Protein AF-A0A953DLI4-F1 (afdb_monomer_lite)

Radius of gyration: 21.22 Å; chains: 1; bounding box: 47×61×44 Å

Sequence (117 aa):
MSSSQHPSPETPIDAEGATSGAVDLRDQLGQLLMAGFEGTEPSPAILDLIEHHQLGGVILFSRNIVSAEQVYHLTSTLQAKARAAGHRYPLLIAIDQENGMVQRLGEHVTLFPGNMA

Foldseek 3Di:
DDDDDDDDPPDDPDDDDDDDDDDPVQLVVLLVDEEEDAAQADDPVNLCSLQPRNHQAYEDALRNEDAPVSVVVRQVVSQVSNVVSVRPDGHHYHYQDQADPTHNHPPNDDGDHHPVD

Structure (mmCIF, N/CA/C/O backbone):
data_AF-A0A953DLI4-F1
#
_entry.id   AF-A0A953DLI4-F1
#
loop_
_atom_site.group_PDB
_atom_site.id
_atom_site.type_symbol
_atom_site.label_atom_id
_atom_site.label_alt_id
_atom_site.label_comp_id
_atom_site.label_asym_id
_atom_site.label_entity_id
_atom_site.label_seq_id
_atom_site.pdbx_PDB_ins_code
_atom_site.Cartn_x
_atom_site.Cartn_y
_atom_site.Cartn_z
_atom_site.occupancy
_atom_site.B_iso_or_equiv
_atom_site.auth_seq_id
_atom_site.auth_comp_id
_atom_site.auth_asym_id
_atom_site.auth_atom_id
_atom_site.pdbx_PDB_model_num
ATOM 1 N N . MET A 1 1 ? -9.166 -52.129 31.886 1.00 46.75 1 MET A N 1
ATOM 2 C CA . MET A 1 1 ? -9.202 -51.336 30.641 1.00 46.75 1 MET A CA 1
ATOM 3 C C . MET A 1 1 ? -10.023 -50.098 30.938 1.00 46.75 1 MET A C 1
ATOM 5 O O . MET A 1 1 ? -11.234 -50.201 31.045 1.00 46.75 1 MET A O 1
ATOM 9 N N . SER A 1 2 ? -9.347 -48.996 31.264 1.00 44.84 2 SER A N 1
ATOM 10 C CA . SER A 1 2 ? -9.993 -47.751 31.686 1.00 44.84 2 SER A CA 1
ATOM 11 C C . SER A 1 2 ? -10.264 -46.915 30.441 1.00 44.84 2 SER A C 1
ATOM 13 O O . SER A 1 2 ? -9.319 -46.473 29.792 1.00 44.84 2 SER A O 1
ATOM 15 N N . SER A 1 3 ? -11.534 -46.777 30.064 1.00 46.38 3 SER A N 1
ATOM 16 C CA . SER A 1 3 ? -11.954 -45.893 28.978 1.00 46.38 3 SER A CA 1
ATOM 17 C C . SER A 1 3 ? -11.761 -44.443 29.412 1.00 46.38 3 SER A C 1
ATOM 19 O O . SER A 1 3 ? -12.479 -43.949 30.277 1.00 46.38 3 SER A O 1
ATOM 21 N N . SER A 1 4 ? -10.791 -43.759 28.811 1.00 47.88 4 SER A N 1
ATOM 22 C CA . SER A 1 4 ? -10.639 -42.311 28.922 1.00 47.88 4 SER A CA 1
ATOM 23 C C . SER A 1 4 ? -11.801 -41.625 28.203 1.00 47.88 4 SER A C 1
ATOM 25 O O . SER A 1 4 ? -11.814 -41.540 26.978 1.00 47.88 4 SER A O 1
ATOM 27 N N . GLN A 1 5 ? -12.790 -41.145 28.956 1.00 47.16 5 GLN A N 1
ATOM 28 C CA . GLN A 1 5 ? -13.746 -40.167 28.442 1.00 47.16 5 GLN A CA 1
ATOM 29 C C . GLN A 1 5 ? -13.063 -38.803 28.386 1.00 47.16 5 GLN A C 1
ATOM 31 O O . GLN A 1 5 ? -12.653 -38.245 29.400 1.00 47.16 5 GLN A O 1
ATOM 36 N N . HIS A 1 6 ? -12.903 -38.318 27.161 1.00 41.62 6 HIS A N 1
ATOM 37 C CA . HIS A 1 6 ? -12.490 -36.965 26.830 1.00 41.62 6 HIS A CA 1
ATOM 38 C C . HIS A 1 6 ? -13.685 -36.028 27.071 1.00 41.62 6 HIS A C 1
ATOM 40 O O . HIS A 1 6 ? -14.717 -36.228 26.428 1.00 41.62 6 HIS A O 1
ATOM 46 N N . PRO A 1 7 ? -13.614 -35.045 27.982 1.00 42.34 7 PRO A N 1
ATOM 47 C CA . PRO A 1 7 ? -14.650 -34.029 28.063 1.00 42.34 7 PRO A CA 1
ATOM 48 C C . PRO A 1 7 ? -14.434 -33.014 26.933 1.00 42.34 7 PRO A C 1
ATOM 50 O O . PRO A 1 7 ? -13.424 -32.312 26.903 1.00 42.34 7 PRO A O 1
ATOM 53 N N . SER A 1 8 ? -15.378 -32.950 25.995 1.00 46.19 8 SER A N 1
ATOM 54 C CA . SER A 1 8 ? -15.491 -31.846 25.038 1.00 46.19 8 SER A CA 1
ATOM 55 C C . SER A 1 8 ? -15.774 -30.546 25.798 1.00 46.19 8 SER A C 1
ATOM 5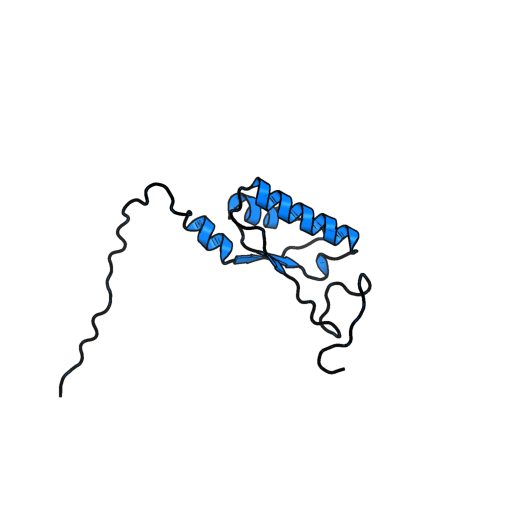7 O O . SER A 1 8 ? -16.634 -30.558 26.682 1.00 46.19 8 SER A O 1
ATOM 59 N N . PRO A 1 9 ? -15.130 -29.413 25.476 1.00 46.69 9 PRO A N 1
ATOM 60 C CA . PRO A 1 9 ? -15.576 -28.136 26.000 1.00 46.69 9 PRO A CA 1
ATOM 61 C C . PRO A 1 9 ? -16.791 -27.675 25.186 1.00 46.69 9 PRO A C 1
ATOM 63 O O . PRO A 1 9 ? -16.655 -27.053 24.136 1.00 46.69 9 PRO A O 1
ATOM 66 N N . GLU A 1 10 ? -17.991 -28.001 25.662 1.00 52.25 10 GLU A N 1
ATOM 67 C CA . GLU A 1 10 ? -19.182 -27.212 25.346 1.00 52.25 10 GLU A CA 1
ATOM 68 C C . GLU A 1 10 ? -19.169 -25.981 26.254 1.00 52.25 10 GLU A C 1
ATOM 70 O O . GLU A 1 10 ? -19.572 -26.047 27.415 1.00 52.25 10 GLU A O 1
ATOM 75 N N . THR A 1 11 ? -18.672 -24.858 25.740 1.00 45.78 11 THR A N 1
ATOM 76 C CA . THR A 1 11 ? -18.949 -23.558 26.357 1.00 45.78 11 THR A CA 1
ATOM 77 C C . THR A 1 11 ? -20.115 -22.917 25.600 1.00 45.78 11 THR A C 1
ATOM 79 O O . THR A 1 11 ? -20.035 -22.819 24.372 1.00 45.78 11 THR A O 1
ATOM 82 N N . PRO A 1 12 ? -21.189 -22.488 26.289 1.00 43.78 12 PRO A N 1
ATOM 83 C CA . PRO A 1 12 ? -22.328 -21.829 25.662 1.00 43.78 12 PRO A CA 1
ATOM 84 C C . PRO A 1 12 ? -21.918 -20.552 24.928 1.00 43.78 12 PRO A C 1
ATOM 86 O O . PRO A 1 12 ? -21.154 -19.733 25.439 1.00 43.78 12 PRO A O 1
ATOM 89 N N . ILE A 1 13 ? -22.478 -20.386 23.734 1.00 50.78 13 ILE A N 1
ATOM 90 C CA . ILE A 1 13 ? -22.461 -19.168 22.920 1.00 50.78 13 ILE A CA 1
ATOM 91 C C . ILE A 1 13 ? -23.452 -18.134 23.469 1.00 50.78 13 ILE A C 1
ATOM 93 O O . ILE A 1 13 ? -24.282 -17.628 22.722 1.00 50.78 13 ILE A O 1
ATOM 97 N N . ASP A 1 14 ? -23.403 -17.828 24.763 1.00 40.34 14 ASP A N 1
ATOM 98 C CA . ASP A 1 14 ? -24.297 -16.818 25.323 1.00 40.34 14 ASP A CA 1
ATOM 99 C C . ASP A 1 14 ? -23.568 -15.490 25.503 1.00 40.34 14 ASP A C 1
ATOM 101 O O . ASP A 1 14 ? -22.588 -15.343 26.233 1.00 40.34 14 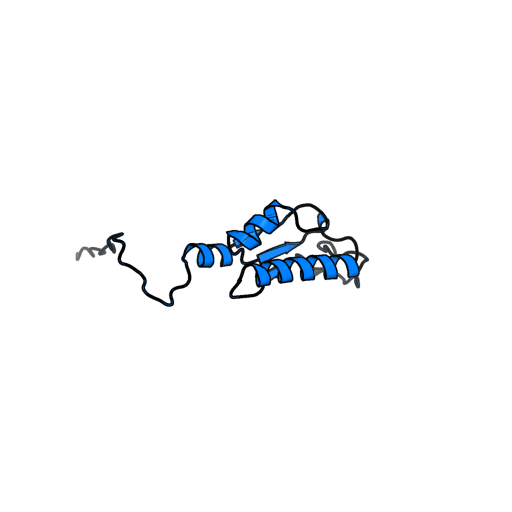ASP A O 1
ATOM 105 N N . ALA A 1 15 ? -24.075 -14.533 24.731 1.00 52.34 15 ALA A N 1
ATOM 106 C CA . ALA A 1 15 ? -23.734 -13.133 24.726 1.00 52.34 15 ALA A CA 1
ATOM 107 C C . ALA A 1 15 ? -23.943 -12.514 26.114 1.00 52.34 15 ALA A C 1
ATOM 109 O O . ALA A 1 15 ? -25.075 -12.320 26.550 1.00 52.34 15 ALA A O 1
ATOM 110 N N . GLU A 1 16 ? -22.853 -12.110 26.759 1.00 42.44 16 GLU A N 1
ATOM 111 C CA . GLU A 1 16 ? -22.893 -11.161 27.868 1.00 42.44 16 GLU A CA 1
ATOM 112 C C . GLU A 1 16 ? -21.954 -9.987 27.586 1.00 42.44 16 GLU A C 1
ATOM 114 O O . GLU A 1 16 ? -20.850 -10.135 27.061 1.00 42.44 16 GLU A O 1
ATOM 119 N N . GLY A 1 17 ? -22.476 -8.790 27.852 1.00 50.03 17 GLY A N 1
ATOM 120 C CA . GLY A 1 17 ? -21.968 -7.518 27.358 1.00 50.03 17 GLY A CA 1
ATOM 121 C C . GLY A 1 17 ? -20.522 -7.210 27.735 1.00 50.03 17 GLY A C 1
ATOM 122 O O . GLY A 1 17 ? -20.124 -7.290 28.894 1.00 50.03 17 GLY A O 1
ATOM 123 N N . ALA A 1 18 ? -19.760 -6.737 26.750 1.00 46.53 18 ALA A N 1
ATOM 124 C CA . ALA A 1 18 ? -18.456 -6.138 26.983 1.00 46.53 18 ALA A CA 1
ATOM 125 C C . ALA A 1 18 ? -18.606 -4.628 27.213 1.00 46.53 18 ALA A C 1
ATOM 127 O O . ALA A 1 18 ? -18.762 -3.821 26.297 1.00 46.53 18 ALA A O 1
ATOM 128 N N . THR A 1 19 ? -18.561 -4.261 28.486 1.00 45.09 19 THR A N 1
ATOM 129 C CA . THR A 1 19 ? -18.334 -2.913 28.999 1.00 45.09 19 THR A CA 1
ATOM 130 C C . THR A 1 19 ? -16.979 -2.346 28.552 1.00 45.09 19 THR A C 1
ATOM 132 O O . THR A 1 19 ? -15.970 -3.036 28.628 1.00 45.09 19 THR A O 1
ATOM 135 N N . SER A 1 20 ? -16.975 -1.065 28.158 1.00 57.28 20 SER A N 1
ATOM 136 C CA . SER A 1 20 ? -15.891 -0.069 28.298 1.00 57.28 20 SER A CA 1
ATOM 137 C C . SER A 1 20 ? -14.443 -0.605 28.267 1.00 57.28 20 SER A C 1
ATOM 139 O O . SER A 1 20 ? -13.882 -0.977 29.293 1.00 57.28 20 SER A O 1
ATOM 141 N N . GLY A 1 21 ? -13.820 -0.594 27.079 1.00 55.88 21 GLY A N 1
ATOM 142 C CA . GLY A 1 21 ? -12.380 -0.847 26.884 1.00 55.88 21 GLY A CA 1
ATOM 143 C C . GLY A 1 21 ? -12.026 -2.001 25.936 1.00 55.88 21 GLY A C 1
ATOM 144 O O . GLY A 1 21 ? -10.866 -2.117 25.537 1.00 55.88 21 GLY A O 1
ATOM 145 N N . ALA A 1 22 ? -12.998 -2.829 25.545 1.00 65.88 22 ALA A N 1
ATOM 146 C CA . ALA A 1 22 ? -12.801 -3.899 24.569 1.00 65.88 22 ALA A CA 1
ATOM 147 C C . ALA A 1 22 ? -12.755 -3.339 23.134 1.00 65.88 22 ALA A C 1
ATOM 149 O O . ALA A 1 22 ? -13.610 -2.544 22.748 1.00 65.88 22 ALA A O 1
ATOM 150 N N . VAL A 1 23 ? -11.743 -3.741 22.359 1.00 75.19 23 VAL A N 1
ATOM 151 C CA . VAL A 1 23 ? -11.684 -3.484 20.909 1.00 75.19 23 VAL A CA 1
ATOM 152 C C . VAL A 1 23 ? -12.823 -4.263 20.255 1.00 75.19 23 VAL A C 1
ATOM 154 O O . VAL A 1 23 ? -13.025 -5.423 20.615 1.00 75.19 23 VAL A O 1
ATOM 157 N N . ASP A 1 24 ? -13.558 -3.645 19.328 1.00 89.19 24 ASP A N 1
ATOM 158 C CA . ASP A 1 24 ? -14.632 -4.334 18.610 1.00 89.19 24 ASP A CA 1
ATOM 159 C C . ASP A 1 24 ? -14.070 -5.566 17.883 1.00 89.19 24 ASP A C 1
ATOM 161 O O . ASP A 1 24 ? -13.011 -5.507 17.254 1.00 89.19 24 ASP A O 1
ATOM 165 N N . LEU A 1 25 ? -14.773 -6.699 17.962 1.00 93.12 25 LEU A N 1
ATOM 166 C CA . LEU A 1 25 ? -14.344 -7.943 17.322 1.00 93.12 25 LEU A CA 1
ATOM 167 C C . LEU A 1 25 ? -14.196 -7.751 15.809 1.00 93.12 25 LEU A C 1
ATOM 169 O O . LEU A 1 25 ? -13.289 -8.317 15.201 1.00 93.12 25 LEU A O 1
ATOM 173 N N . ARG A 1 26 ? -15.060 -6.930 15.198 1.00 91.12 26 ARG A N 1
ATOM 174 C CA . ARG A 1 26 ? -14.947 -6.592 13.775 1.00 91.12 26 ARG A CA 1
ATOM 175 C C . ARG A 1 26 ? -13.621 -5.900 13.471 1.00 91.12 26 ARG A C 1
ATOM 177 O O . ARG A 1 26 ? -12.958 -6.286 12.512 1.00 91.12 26 ARG A O 1
ATOM 184 N N . ASP A 1 27 ? -13.216 -4.949 14.305 1.00 92.38 27 ASP A N 1
ATOM 185 C CA . ASP A 1 27 ? -11.945 -4.244 14.147 1.00 92.38 27 ASP A CA 1
ATOM 186 C C . ASP A 1 27 ? -10.764 -5.204 14.324 1.00 92.38 27 ASP A C 1
ATOM 188 O O . ASP A 1 27 ? -9.814 -5.179 13.544 1.00 92.38 27 ASP A O 1
ATOM 192 N N . GLN A 1 28 ? -10.843 -6.116 15.299 1.00 93.81 28 GLN A N 1
ATOM 193 C CA . GLN A 1 28 ? -9.828 -7.156 15.493 1.00 93.81 28 GLN A CA 1
ATOM 194 C C . GLN A 1 28 ? -9.705 -8.082 14.278 1.00 93.81 28 GLN A C 1
ATOM 196 O O . GLN A 1 28 ? -8.590 -8.423 13.889 1.00 93.81 28 GLN A O 1
ATOM 201 N N . LEU A 1 29 ? -10.824 -8.472 13.660 1.00 96.06 29 LEU A N 1
ATOM 202 C CA . LEU A 1 29 ? -10.822 -9.285 12.442 1.00 96.06 29 LEU A CA 1
ATOM 203 C C . LEU A 1 29 ? -10.205 -8.534 11.259 1.00 96.06 29 LEU A C 1
ATOM 205 O O . LEU A 1 29 ? -9.442 -9.132 10.502 1.00 96.06 29 LEU A O 1
ATOM 209 N N . GLY A 1 30 ? -10.480 -7.234 11.126 1.00 97.06 30 GLY A N 1
ATOM 210 C CA . GLY A 1 30 ? -9.866 -6.384 10.105 1.00 97.06 30 GLY A CA 1
ATOM 211 C C . GLY A 1 30 ? -8.338 -6.421 10.162 1.00 97.06 30 GLY A C 1
ATOM 212 O O . GLY A 1 30 ? -7.679 -6.584 9.133 1.00 97.06 30 GLY A O 1
ATOM 213 N N . GLN A 1 31 ? -7.775 -6.391 11.372 1.00 97.69 31 GLN A N 1
ATOM 214 C CA . GLN A 1 31 ? -6.327 -6.429 11.600 1.00 97.69 31 GLN A CA 1
ATOM 215 C C . GLN A 1 31 ? -5.653 -7.753 11.192 1.00 97.69 31 GLN A C 1
ATOM 217 O O . GLN A 1 31 ? -4.439 -7.783 11.005 1.00 97.69 31 GLN A O 1
ATOM 222 N N . LEU A 1 32 ? -6.414 -8.840 11.024 1.00 97.69 32 LEU A N 1
ATOM 223 C CA . LEU A 1 32 ? -5.900 -10.143 10.579 1.00 97.69 32 LEU A CA 1
ATOM 224 C C . LEU A 1 32 ? -5.854 -10.284 9.051 1.00 97.69 32 LEU A C 1
ATOM 226 O O . LEU A 1 32 ? -5.363 -11.292 8.542 1.00 97.69 32 LEU A O 1
ATOM 230 N N . LEU A 1 33 ? -6.385 -9.303 8.319 1.00 98.38 33 LEU A N 1
ATOM 231 C CA . LEU A 1 33 ? -6.524 -9.358 6.872 1.00 98.38 33 LEU A CA 1
ATOM 232 C C . LEU A 1 33 ? -5.532 -8.431 6.170 1.00 98.38 33 LEU A C 1
ATOM 234 O O . LEU A 1 33 ? -5.238 -7.319 6.613 1.00 98.38 33 LEU A O 1
ATOM 238 N N . MET A 1 34 ? -5.065 -8.903 5.015 1.00 98.69 34 MET A N 1
ATOM 239 C CA . MET A 1 34 ? -4.249 -8.147 4.077 1.00 98.69 34 MET A CA 1
ATOM 240 C C . MET A 1 34 ? -4.878 -8.221 2.688 1.00 98.69 34 MET A C 1
ATOM 242 O O . MET A 1 34 ? -5.233 -9.308 2.231 1.00 98.69 34 MET A O 1
ATOM 246 N N . ALA A 1 35 ? -5.001 -7.079 2.012 1.00 98.56 35 ALA A N 1
ATOM 247 C CA . ALA A 1 35 ? -5.614 -7.005 0.688 1.00 98.56 35 ALA A CA 1
ATOM 248 C C . ALA A 1 35 ? -4.722 -6.287 -0.334 1.00 98.56 35 ALA A C 1
ATOM 250 O O . ALA A 1 35 ? -4.025 -5.324 -0.020 1.00 98.56 35 ALA A O 1
ATOM 251 N N . GLY A 1 36 ? -4.753 -6.754 -1.581 1.00 98.38 36 GLY A N 1
ATOM 252 C CA . GLY A 1 36 ? -4.193 -6.033 -2.725 1.00 98.38 36 GLY A CA 1
ATOM 253 C C . GLY A 1 36 ? -5.277 -5.262 -3.478 1.00 98.38 36 GLY A C 1
ATOM 254 O O . GLY A 1 36 ? -6.467 -5.501 -3.284 1.00 98.38 36 GLY A O 1
ATOM 255 N N . PHE A 1 37 ? -4.873 -4.365 -4.375 1.00 98.69 37 PHE A N 1
ATOM 256 C CA . PHE A 1 37 ? -5.795 -3.613 -5.235 1.00 98.69 37 PHE A CA 1
ATOM 257 C C . PHE A 1 37 ? -5.187 -3.335 -6.615 1.00 98.69 37 PHE A C 1
ATOM 259 O O . PHE A 1 37 ? -3.989 -3.537 -6.831 1.00 98.69 37 PHE A O 1
ATOM 266 N N . GLU A 1 38 ? -6.028 -2.910 -7.554 1.00 97.94 38 GLU A N 1
ATOM 267 C CA . GLU A 1 38 ? -5.646 -2.517 -8.915 1.00 97.94 38 GLU A CA 1
ATOM 268 C C . GLU A 1 38 ? -5.377 -1.010 -9.012 1.00 97.94 38 GLU A C 1
ATOM 270 O O . GLU A 1 38 ? -6.025 -0.216 -8.330 1.00 97.94 38 GLU A O 1
ATOM 275 N N . GLY A 1 39 ? -4.458 -0.621 -9.900 1.00 97.69 39 GLY A N 1
ATOM 276 C CA . GLY A 1 39 ? -4.120 0.777 -10.171 1.00 97.69 39 GLY A CA 1
ATOM 277 C C . GLY A 1 39 ? -3.018 1.362 -9.281 1.00 97.69 39 GLY A C 1
ATOM 278 O O . GLY A 1 39 ? -2.533 0.745 -8.334 1.00 97.69 39 GLY A O 1
ATOM 279 N N . THR A 1 40 ? -2.605 2.582 -9.614 1.00 98.12 40 THR A N 1
ATOM 280 C CA . THR A 1 40 ? -1.458 3.291 -9.012 1.00 98.12 40 THR A CA 1
ATOM 281 C C . THR A 1 40 ? -1.876 4.281 -7.922 1.00 98.12 40 THR A C 1
ATOM 283 O O . THR A 1 40 ? -1.044 4.981 -7.349 1.00 98.12 40 THR A O 1
ATOM 286 N N . GLU A 1 41 ? -3.171 4.335 -7.628 1.00 98.31 41 GLU A N 1
ATOM 287 C CA . GLU A 1 41 ? -3.800 5.145 -6.589 1.00 98.31 41 GLU A CA 1
ATOM 288 C C . GLU A 1 41 ? -4.775 4.262 -5.795 1.00 98.31 41 GLU A C 1
ATOM 290 O O . GLU A 1 41 ? -5.212 3.227 -6.312 1.00 98.31 41 GLU A O 1
ATOM 295 N N . PRO A 1 42 ? -5.131 4.620 -4.547 1.00 98.31 42 PRO A N 1
ATOM 296 C CA . PRO A 1 42 ? -6.081 3.836 -3.767 1.00 98.31 42 PRO A CA 1
ATOM 297 C C . PRO A 1 42 ? -7.430 3.713 -4.486 1.00 98.31 42 PRO A C 1
ATOM 299 O O . PRO A 1 42 ? -8.134 4.697 -4.702 1.00 98.31 42 PRO A O 1
ATOM 302 N N . SER A 1 43 ? -7.803 2.484 -4.839 1.00 98.25 43 SER A N 1
ATOM 303 C CA . SER A 1 43 ? -9.126 2.197 -5.400 1.00 98.25 43 SER A CA 1
ATOM 304 C C . SER A 1 43 ? -10.252 2.454 -4.380 1.00 98.25 43 SER A C 1
ATOM 306 O O . SER A 1 43 ? -10.032 2.313 -3.174 1.00 98.25 43 SER A O 1
ATOM 308 N N . PRO A 1 44 ? -11.492 2.735 -4.820 1.00 98.38 44 PRO A N 1
ATOM 309 C CA . PRO A 1 44 ? -12.627 2.856 -3.903 1.00 98.38 44 PRO A CA 1
ATOM 310 C C . PRO A 1 44 ? -12.811 1.628 -2.997 1.00 98.38 44 PRO A C 1
ATOM 312 O O . PRO A 1 44 ? -13.119 1.775 -1.822 1.00 98.38 44 PRO A O 1
ATOM 315 N N . ALA A 1 45 ? -12.550 0.423 -3.516 1.00 98.44 45 ALA A N 1
ATOM 316 C CA . ALA A 1 45 ? -12.683 -0.817 -2.754 1.00 98.44 45 ALA A CA 1
ATOM 317 C C . ALA A 1 45 ? -11.642 -0.949 -1.629 1.00 98.44 45 ALA A C 1
ATOM 319 O O . ALA A 1 45 ? -11.983 -1.380 -0.532 1.00 98.44 45 ALA A O 1
ATOM 320 N N . ILE A 1 46 ? -10.378 -0.564 -1.863 1.00 98.62 46 ILE A N 1
ATOM 321 C CA . ILE A 1 46 ? -9.374 -0.618 -0.786 1.00 98.62 46 ILE A CA 1
ATOM 322 C C . ILE A 1 46 ? -9.628 0.465 0.263 1.00 98.62 46 ILE A C 1
ATOM 324 O O . ILE A 1 46 ? -9.398 0.232 1.446 1.00 98.62 46 ILE A O 1
ATOM 328 N N . LEU A 1 47 ? -10.141 1.628 -0.154 1.00 98.69 47 LEU A N 1
ATOM 329 C CA . LEU A 1 47 ? -10.533 2.692 0.766 1.00 98.69 47 LEU A CA 1
ATOM 330 C C . LEU A 1 47 ? -11.694 2.265 1.663 1.00 98.69 47 LEU A C 1
ATOM 332 O O . LEU A 1 47 ? -11.616 2.495 2.860 1.00 98.69 47 LEU A O 1
ATOM 336 N N . ASP A 1 48 ? -12.703 1.583 1.123 1.00 98.56 48 ASP A N 1
ATOM 337 C CA . ASP A 1 48 ? -13.813 1.023 1.905 1.00 98.56 48 ASP A CA 1
ATOM 338 C C . ASP A 1 48 ? -13.317 0.037 2.981 1.00 98.56 48 ASP A C 1
ATOM 340 O O . ASP A 1 48 ? -13.644 0.170 4.162 1.00 98.56 48 ASP A O 1
ATOM 344 N N . LEU A 1 49 ? -12.415 -0.883 2.613 1.00 98.50 49 LEU A N 1
ATOM 345 C CA . LEU A 1 49 ? -11.804 -1.817 3.567 1.00 98.50 49 LEU A CA 1
ATOM 346 C C . LEU A 1 49 ? -11.003 -1.105 4.670 1.00 98.50 49 LEU A C 1
ATOM 348 O O . LEU A 1 49 ? -11.050 -1.500 5.837 1.00 98.50 49 LEU A O 1
ATOM 352 N N . ILE A 1 50 ? -10.265 -0.052 4.319 1.00 98.56 50 ILE A N 1
ATOM 353 C CA . ILE A 1 50 ? -9.493 0.731 5.288 1.00 98.56 50 ILE A CA 1
ATOM 354 C C . ILE A 1 50 ? -10.435 1.531 6.195 1.00 98.56 50 ILE A C 1
ATOM 356 O O . ILE A 1 50 ? -10.307 1.466 7.415 1.00 98.56 50 ILE A O 1
ATOM 360 N N . GLU A 1 51 ? -11.371 2.283 5.625 1.00 98.31 51 GLU A N 1
ATOM 361 C CA . GLU A 1 51 ? -12.171 3.276 6.347 1.00 98.31 51 GLU A CA 1
ATOM 362 C C . GLU A 1 51 ? -13.301 2.645 7.174 1.00 98.31 51 GLU A C 1
ATOM 364 O O . GLU A 1 51 ? -13.628 3.154 8.247 1.00 98.31 51 GLU A O 1
ATOM 369 N N . HIS A 1 52 ? -13.866 1.522 6.724 1.00 97.00 52 HIS A N 1
ATOM 370 C CA . HIS A 1 52 ? -15.060 0.922 7.333 1.00 97.00 52 HIS A CA 1
ATOM 371 C C . HIS A 1 52 ? -14.842 -0.475 7.922 1.00 97.00 52 HIS A C 1
ATOM 373 O O . HIS A 1 52 ? -15.660 -0.928 8.726 1.00 97.00 52 HIS A O 1
ATOM 379 N N . HIS A 1 53 ? -13.742 -1.147 7.570 1.00 97.38 53 HIS A N 1
ATOM 380 C CA . HIS A 1 53 ? -13.457 -2.515 8.016 1.00 97.38 53 HIS A CA 1
ATOM 381 C C . HIS A 1 53 ? -12.136 -2.667 8.779 1.00 97.38 53 HIS A C 1
ATOM 383 O O . HIS A 1 53 ? -11.743 -3.795 9.068 1.00 97.38 53 HIS A O 1
ATOM 389 N N . GLN A 1 54 ? -11.465 -1.558 9.121 1.00 97.56 54 GLN A N 1
ATOM 390 C CA . GLN A 1 54 ? -10.213 -1.542 9.894 1.00 97.56 54 GLN A CA 1
ATOM 391 C C . GLN A 1 54 ? -9.173 -2.543 9.362 1.00 97.56 54 GLN A C 1
ATOM 393 O O . GLN A 1 54 ? -8.540 -3.269 10.133 1.00 97.56 54 GLN A O 1
ATOM 398 N N . LEU A 1 55 ? -9.021 -2.607 8.032 1.00 98.50 55 LEU A N 1
ATOM 399 C CA . LEU A 1 55 ? -8.064 -3.495 7.369 1.00 98.50 55 LEU A CA 1
ATOM 400 C C . LEU A 1 55 ? -6.661 -3.347 7.981 1.00 98.50 55 LEU A C 1
ATOM 402 O O . LEU A 1 55 ? -6.173 -2.231 8.135 1.00 98.50 55 LEU A O 1
ATOM 406 N N . GLY A 1 56 ? -6.008 -4.464 8.304 1.00 98.50 56 GLY A N 1
ATOM 407 C CA . GLY A 1 56 ? -4.699 -4.473 8.962 1.00 98.50 56 GLY A CA 1
ATOM 408 C C . GLY A 1 56 ? -3.528 -4.206 8.026 1.00 98.50 56 GLY A C 1
ATOM 409 O O . GLY A 1 56 ? -2.527 -3.606 8.426 1.00 98.50 56 GLY A O 1
ATOM 410 N N . GLY A 1 57 ? -3.636 -4.630 6.767 1.00 98.69 57 GLY A N 1
ATOM 411 C CA . GLY A 1 57 ? -2.548 -4.457 5.819 1.00 98.69 57 GLY A CA 1
ATOM 412 C C . GLY A 1 57 ? -2.954 -4.411 4.358 1.00 98.69 57 GLY A C 1
ATOM 413 O O . GLY A 1 57 ? -4.011 -4.880 3.939 1.00 98.69 57 GLY A O 1
ATOM 414 N N . VAL A 1 58 ? -2.045 -3.868 3.562 1.00 98.81 58 VAL A N 1
ATOM 415 C CA . VAL A 1 58 ? -2.127 -3.813 2.108 1.00 98.81 58 VAL A CA 1
ATOM 416 C C . VAL A 1 58 ? -0.870 -4.424 1.503 1.00 98.81 58 VAL A C 1
ATOM 418 O O . VAL A 1 58 ? 0.230 -4.205 2.009 1.00 98.81 58 VAL A O 1
ATOM 421 N N . ILE A 1 59 ? -1.022 -5.176 0.415 1.00 98.81 59 ILE A N 1
ATOM 422 C CA . ILE A 1 59 ? 0.105 -5.719 -0.355 1.00 98.81 59 ILE A CA 1
ATOM 423 C C . ILE A 1 59 ? 0.163 -5.068 -1.736 1.00 98.81 59 ILE A C 1
ATOM 425 O O . ILE A 1 59 ? -0.828 -5.043 -2.471 1.00 98.81 59 ILE A O 1
ATOM 429 N N . LEU A 1 60 ? 1.332 -4.528 -2.076 1.00 98.75 60 LEU A N 1
ATOM 430 C CA . LEU A 1 60 ? 1.599 -3.889 -3.358 1.00 98.75 60 LEU A CA 1
ATOM 431 C C . LEU A 1 60 ? 2.215 -4.887 -4.344 1.00 98.75 60 LEU A C 1
ATOM 433 O O . LEU A 1 60 ? 3.073 -5.699 -4.000 1.00 98.75 60 LEU A O 1
ATOM 437 N N . PHE A 1 61 ? 1.803 -4.779 -5.602 1.00 98.25 61 PHE A N 1
ATOM 438 C CA . PHE A 1 61 ? 2.339 -5.518 -6.742 1.00 98.25 61 PHE A CA 1
ATOM 439 C C . PHE A 1 61 ? 2.841 -4.539 -7.805 1.00 98.25 61 PHE A C 1
ATOM 441 O O . PHE A 1 61 ? 2.582 -3.343 -7.720 1.00 98.25 61 PHE A O 1
ATOM 448 N N . SER A 1 62 ? 3.496 -5.035 -8.861 1.00 97.06 62 SER A N 1
ATOM 449 C CA . SER A 1 62 ? 4.027 -4.196 -9.951 1.00 97.06 62 SER A CA 1
ATOM 450 C C . SER A 1 62 ? 2.978 -3.262 -10.575 1.00 97.06 62 SER A C 1
ATOM 452 O O . SER A 1 62 ? 3.301 -2.147 -10.955 1.00 97.06 62 SER A O 1
ATOM 454 N N . ARG A 1 63 ? 1.701 -3.668 -10.605 1.00 97.50 63 ARG A N 1
ATOM 455 C CA . ARG A 1 63 ? 0.570 -2.839 -11.069 1.00 97.50 63 ARG A CA 1
ATOM 456 C C . ARG A 1 63 ? 0.310 -1.572 -10.238 1.00 97.50 63 ARG A C 1
ATOM 458 O O . ARG A 1 63 ? -0.441 -0.709 -10.678 1.00 97.50 63 ARG A O 1
ATOM 465 N N . ASN A 1 64 ? 0.896 -1.468 -9.046 1.00 98.50 64 ASN A N 1
ATOM 466 C CA . ASN A 1 64 ? 0.764 -0.315 -8.157 1.00 98.50 64 ASN A CA 1
ATOM 467 C C . ASN A 1 64 ? 1.974 0.637 -8.235 1.00 98.50 64 ASN A C 1
ATOM 469 O O . ASN A 1 64 ? 1.961 1.673 -7.567 1.00 98.50 64 ASN A O 1
ATOM 473 N N . ILE A 1 65 ? 3.014 0.286 -9.006 1.00 97.81 65 ILE A N 1
ATOM 474 C CA . ILE A 1 65 ? 4.326 0.943 -8.994 1.00 97.81 65 ILE A CA 1
ATOM 475 C C . ILE A 1 65 ? 4.605 1.618 -10.341 1.00 97.81 65 ILE A C 1
ATOM 477 O O . ILE A 1 65 ? 4.596 0.963 -11.380 1.00 97.81 65 ILE A O 1
ATOM 481 N N . VAL A 1 66 ? 4.902 2.919 -10.306 1.00 96.56 66 VAL A N 1
ATOM 482 C CA . VAL A 1 66 ? 5.321 3.708 -11.484 1.00 96.56 66 VAL A CA 1
ATOM 483 C C . VAL A 1 66 ? 6.632 4.452 -11.244 1.00 96.56 66 VAL A C 1
ATOM 485 O O . VAL A 1 66 ? 7.423 4.635 -12.164 1.00 96.56 66 VAL A O 1
ATOM 488 N N . SER A 1 67 ? 6.858 4.934 -10.023 1.00 96.50 67 SER A N 1
ATOM 489 C CA . SER A 1 67 ? 8.095 5.608 -9.622 1.00 96.50 67 SER A CA 1
ATOM 490 C C . SER A 1 67 ? 8.214 5.642 -8.099 1.00 96.50 67 SER A C 1
ATOM 492 O O . SER A 1 67 ? 7.223 5.474 -7.388 1.00 96.50 67 SER A O 1
ATOM 494 N N . ALA A 1 68 ? 9.414 5.908 -7.574 1.00 94.94 68 ALA A N 1
ATOM 495 C CA . ALA A 1 68 ? 9.621 6.051 -6.131 1.00 94.94 68 ALA A CA 1
ATOM 496 C C . ALA A 1 68 ? 8.766 7.182 -5.519 1.00 94.94 68 ALA A C 1
ATOM 498 O O . ALA A 1 68 ? 8.191 7.011 -4.445 1.00 94.94 68 ALA A O 1
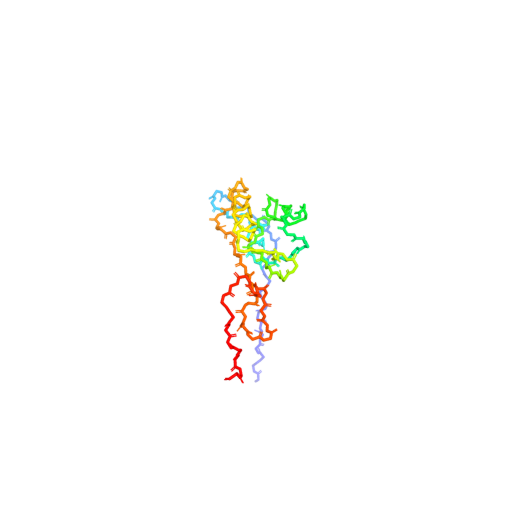ATOM 499 N N . GLU A 1 69 ? 8.635 8.311 -6.222 1.00 96.56 69 GLU A N 1
ATOM 500 C CA . GLU A 1 69 ? 7.800 9.443 -5.802 1.00 96.56 69 GLU A CA 1
ATOM 501 C C . GLU A 1 69 ? 6.311 9.067 -5.775 1.00 96.56 69 GLU A C 1
ATOM 503 O O . GLU A 1 69 ? 5.625 9.309 -4.782 1.00 96.56 69 GLU A O 1
ATOM 508 N N . GLN A 1 70 ? 5.811 8.389 -6.813 1.00 97.75 70 GLN A N 1
ATOM 509 C CA . GLN A 1 70 ? 4.421 7.929 -6.842 1.00 97.75 70 GLN A CA 1
ATOM 510 C C . GLN A 1 70 ? 4.136 6.925 -5.715 1.00 97.75 70 GLN A C 1
ATOM 512 O O . GLN A 1 70 ? 3.106 7.040 -5.051 1.00 97.75 70 GLN A O 1
ATOM 517 N N . VAL A 1 71 ? 5.047 5.987 -5.436 1.00 98.12 71 VAL A N 1
ATOM 518 C CA . VAL A 1 71 ? 4.891 5.029 -4.327 1.00 98.12 71 VAL A CA 1
ATOM 519 C C . VAL A 1 71 ? 4.899 5.737 -2.972 1.00 98.12 71 VAL A C 1
ATOM 521 O O . VAL A 1 71 ? 4.110 5.391 -2.090 1.00 98.12 71 VAL A O 1
ATOM 524 N N . TYR A 1 72 ? 5.739 6.759 -2.797 1.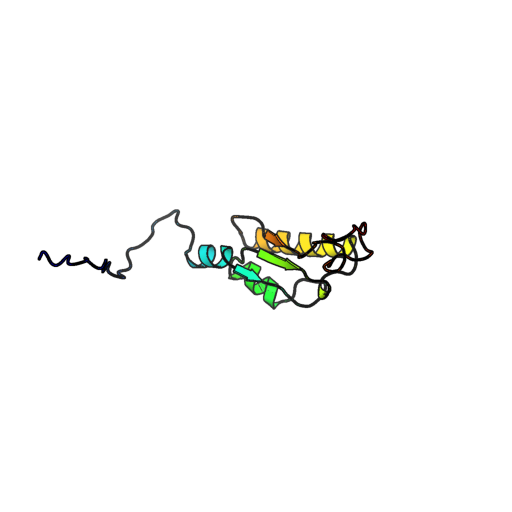00 97.88 72 TYR A N 1
ATOM 525 C CA . TYR A 1 72 ? 5.720 7.595 -1.598 1.00 97.88 72 TYR A CA 1
ATOM 526 C C . TYR A 1 72 ? 4.351 8.260 -1.396 1.00 97.88 72 TYR A C 1
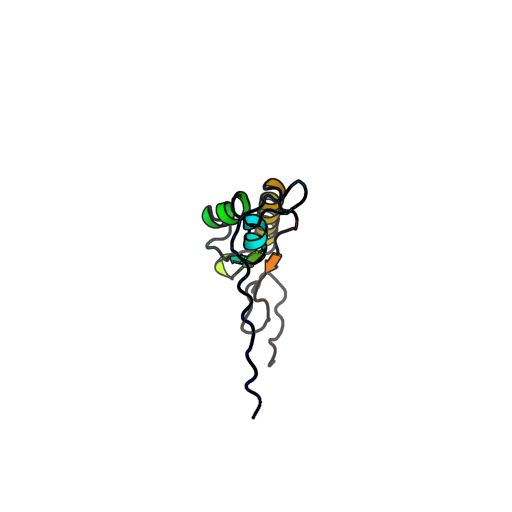ATOM 528 O O . TYR A 1 72 ? 3.783 8.181 -0.303 1.00 97.88 72 TYR A O 1
ATOM 536 N N . HIS A 1 73 ? 3.773 8.849 -2.446 1.00 98.62 73 HIS A N 1
ATOM 537 C CA . HIS A 1 73 ? 2.438 9.449 -2.377 1.00 98.62 73 HIS A CA 1
ATOM 538 C C . HIS A 1 73 ? 1.338 8.416 -2.115 1.00 98.62 73 HIS A C 1
ATOM 540 O O . HIS A 1 73 ? 0.466 8.649 -1.272 1.00 98.62 73 HIS A O 1
ATOM 546 N N . LEU A 1 74 ? 1.399 7.261 -2.782 1.00 98.75 74 LEU A N 1
ATOM 547 C CA . LEU A 1 74 ? 0.453 6.162 -2.605 1.00 98.75 74 LEU A CA 1
ATOM 548 C C . LEU A 1 74 ? 0.437 5.674 -1.151 1.00 98.75 74 LEU A C 1
ATOM 550 O O . LEU A 1 74 ? -0.611 5.647 -0.506 1.00 98.75 74 LEU A O 1
ATOM 554 N N . THR A 1 75 ? 1.606 5.329 -0.615 1.00 98.75 75 THR A N 1
ATOM 555 C CA . THR A 1 75 ? 1.742 4.804 0.751 1.00 98.75 75 THR A CA 1
ATOM 556 C C . THR A 1 75 ? 1.399 5.852 1.809 1.00 98.75 75 THR A C 1
ATOM 558 O O . THR A 1 75 ? 0.713 5.532 2.781 1.00 98.75 75 THR A O 1
ATOM 561 N N . SER A 1 76 ? 1.768 7.118 1.590 1.00 98.75 76 SER A N 1
ATOM 562 C CA . SER A 1 76 ? 1.374 8.234 2.460 1.00 98.75 76 SER A CA 1
ATOM 563 C C . SER A 1 76 ? -0.141 8.430 2.492 1.00 98.75 76 SER A C 1
ATOM 565 O O . SER A 1 76 ? -0.712 8.629 3.565 1.00 98.75 76 SER A O 1
ATOM 567 N N . THR A 1 77 ? -0.807 8.327 1.339 1.00 98.75 77 THR A N 1
ATOM 568 C CA . THR A 1 77 ? -2.269 8.442 1.243 1.00 98.75 77 THR A CA 1
ATOM 569 C C . THR A 1 77 ? -2.957 7.316 2.006 1.00 98.75 77 THR A C 1
ATOM 571 O O . THR A 1 77 ? -3.830 7.587 2.825 1.00 98.75 77 THR A O 1
ATOM 574 N N . LEU A 1 78 ? -2.531 6.065 1.810 1.00 98.81 78 LEU A N 1
ATOM 575 C CA . LEU A 1 78 ? -3.094 4.907 2.513 1.00 98.81 78 LEU A CA 1
ATOM 576 C C . LEU A 1 78 ? -2.964 5.056 4.039 1.00 98.81 78 LEU A C 1
ATOM 578 O O . LEU A 1 78 ? -3.945 4.883 4.762 1.00 98.81 78 LEU A O 1
ATOM 582 N N . GLN A 1 79 ? -1.790 5.467 4.529 1.00 98.81 79 GLN A N 1
ATOM 583 C CA . GLN A 1 79 ? -1.578 5.712 5.960 1.00 98.81 79 GLN A CA 1
ATOM 584 C C . GLN A 1 79 ? -2.424 6.876 6.492 1.00 98.81 79 GLN A C 1
ATOM 586 O O . GLN A 1 79 ? -2.951 6.804 7.604 1.00 98.81 79 GLN A O 1
ATOM 591 N N . ALA A 1 80 ? -2.572 7.954 5.718 1.00 98.69 80 ALA A N 1
ATOM 592 C CA . ALA A 1 80 ? -3.413 9.084 6.101 1.00 98.69 80 ALA A CA 1
ATOM 593 C C . ALA A 1 80 ? -4.887 8.671 6.228 1.00 98.69 80 ALA A C 1
ATOM 595 O O . ALA A 1 80 ? -5.550 9.080 7.182 1.00 98.69 80 ALA A O 1
ATOM 596 N N . LYS A 1 81 ? -5.380 7.825 5.315 1.00 98.69 81 LYS A N 1
ATOM 597 C CA . LYS A 1 81 ? -6.743 7.281 5.351 1.00 98.69 81 LYS A CA 1
ATOM 598 C C . LYS A 1 81 ? -6.979 6.383 6.560 1.00 98.69 81 LYS A C 1
ATOM 600 O O . LYS A 1 81 ? -7.943 6.604 7.284 1.00 98.69 81 LYS A O 1
ATOM 605 N N . ALA A 1 82 ? -6.056 5.469 6.848 1.00 98.56 82 ALA A N 1
ATOM 606 C CA . ALA A 1 82 ? -6.110 4.633 8.048 1.00 98.56 82 ALA A CA 1
ATOM 607 C C . ALA A 1 82 ? -6.136 5.466 9.341 1.00 98.56 82 ALA A C 1
ATOM 609 O O . ALA A 1 82 ? -6.983 5.270 10.212 1.00 98.56 82 ALA A O 1
ATOM 610 N N . ARG A 1 83 ? -5.257 6.472 9.447 1.00 98.44 83 ARG A N 1
ATOM 611 C CA . ARG A 1 83 ? -5.233 7.381 10.602 1.00 98.44 83 ARG A CA 1
ATOM 612 C C . ARG A 1 83 ? -6.542 8.157 10.750 1.00 98.44 83 ARG A C 1
ATOM 614 O O . ARG A 1 83 ? -7.047 8.277 11.861 1.00 98.44 83 ARG A O 1
ATOM 621 N N . ALA A 1 84 ? -7.078 8.692 9.653 1.00 98.44 84 ALA A N 1
ATOM 622 C CA . ALA A 1 84 ? -8.341 9.429 9.662 1.00 98.44 84 ALA A CA 1
ATOM 623 C C . ALA A 1 84 ? -9.532 8.538 10.055 1.00 98.44 84 ALA A C 1
ATOM 625 O O . ALA A 1 84 ? -10.442 9.009 10.730 1.00 98.44 84 ALA A O 1
ATOM 626 N N . ALA A 1 85 ? -9.488 7.253 9.696 1.00 97.31 85 ALA A N 1
ATOM 627 C CA . ALA A 1 85 ? -10.470 6.239 10.071 1.00 97.31 85 ALA A CA 1
ATOM 628 C C . ALA A 1 85 ? -10.308 5.703 11.508 1.00 97.31 85 ALA A C 1
ATOM 630 O O . ALA A 1 85 ? -10.997 4.762 11.896 1.00 97.31 85 ALA A O 1
ATOM 631 N N . GLY A 1 86 ? -9.399 6.272 12.307 1.00 96.62 86 GLY A N 1
ATOM 632 C CA . GLY A 1 86 ? -9.242 5.921 13.718 1.00 96.62 86 GLY A CA 1
ATOM 633 C C . GLY A 1 86 ? -8.510 4.604 13.973 1.00 96.62 86 GLY A C 1
ATOM 634 O O . GLY A 1 86 ? -8.663 4.040 15.056 1.00 96.62 86 GLY A O 1
ATOM 635 N N . HIS A 1 87 ? -7.706 4.123 13.015 1.00 97.12 87 HIS A N 1
ATOM 636 C CA . HIS A 1 87 ? -6.935 2.892 13.196 1.00 97.12 87 HIS A CA 1
ATOM 637 C C . HIS A 1 87 ? -6.054 2.973 14.443 1.00 97.12 87 HIS A C 1
ATOM 639 O O . HIS A 1 87 ? -5.278 3.915 14.624 1.00 97.12 87 HIS A O 1
ATOM 645 N N . ARG A 1 88 ? -6.133 1.941 15.290 1.00 93.94 88 ARG A N 1
ATOM 646 C CA . ARG A 1 88 ? -5.295 1.822 16.493 1.00 93.94 88 ARG A CA 1
ATOM 647 C C . ARG A 1 88 ? -3.813 1.632 16.155 1.00 93.94 88 ARG A C 1
ATOM 649 O O . ARG A 1 88 ? -2.955 2.096 16.905 1.00 93.94 88 ARG A O 1
ATOM 656 N N . TYR A 1 89 ? -3.526 0.954 15.047 1.00 95.38 89 TYR A N 1
ATOM 657 C CA . TYR A 1 89 ? -2.180 0.680 14.547 1.00 95.38 89 TYR A CA 1
ATOM 658 C C . TYR A 1 89 ? -2.068 1.130 13.082 1.00 95.38 89 TYR A C 1
ATOM 660 O O . TYR A 1 89 ? -3.064 1.078 12.367 1.00 95.38 89 TYR A O 1
ATOM 668 N N . PRO A 1 90 ? -0.894 1.582 12.609 1.00 98.12 90 PRO A N 1
ATOM 669 C CA . PRO A 1 90 ? -0.706 1.910 11.197 1.00 98.12 90 PRO A CA 1
ATOM 670 C C . PRO A 1 90 ? -0.924 0.691 10.295 1.00 98.12 90 PRO A C 1
ATOM 672 O O . PRO A 1 90 ? -0.656 -0.436 10.712 1.00 98.12 90 PRO A O 1
ATOM 675 N N . LEU A 1 91 ? -1.303 0.925 9.036 1.00 98.31 91 LEU A N 1
ATOM 676 C CA . LEU A 1 91 ? -1.379 -0.145 8.041 1.00 98.31 91 LEU A CA 1
ATOM 677 C C . LEU A 1 91 ? -0.012 -0.803 7.863 1.00 98.31 91 LEU A C 1
ATOM 679 O O . LEU A 1 91 ? 0.993 -0.112 7.651 1.00 98.31 91 LEU A O 1
ATOM 683 N N . LEU A 1 92 ? 0.013 -2.133 7.847 1.00 98.75 92 LEU A N 1
ATOM 684 C CA . LEU A 1 92 ? 1.145 -2.868 7.298 1.00 98.75 92 LEU A CA 1
ATOM 685 C C . LEU A 1 92 ? 1.127 -2.722 5.772 1.00 98.75 92 LEU A C 1
ATOM 687 O O . LEU A 1 92 ? 0.166 -3.124 5.125 1.00 98.75 92 LEU A O 1
ATOM 691 N N . ILE A 1 93 ? 2.187 -2.163 5.189 1.00 98.75 93 ILE A N 1
ATOM 692 C CA . ILE A 1 93 ? 2.341 -2.057 3.732 1.00 98.75 93 ILE A CA 1
ATOM 693 C C . ILE A 1 93 ? 3.417 -3.050 3.302 1.00 98.75 93 ILE A C 1
ATOM 695 O O . ILE A 1 93 ? 4.596 -2.856 3.594 1.00 98.75 93 ILE A O 1
ATOM 699 N N . ALA A 1 94 ? 2.995 -4.123 2.640 1.00 98.75 94 ALA A N 1
ATOM 700 C CA . ALA A 1 94 ? 3.837 -5.241 2.235 1.00 98.75 94 ALA A CA 1
ATOM 701 C C . ALA A 1 94 ? 4.097 -5.254 0.722 1.00 98.75 94 ALA A C 1
ATOM 703 O O . ALA A 1 94 ? 3.358 -4.656 -0.064 1.00 98.75 94 ALA A O 1
ATOM 704 N N . ILE A 1 95 ? 5.157 -5.954 0.317 1.00 98.56 95 ILE A N 1
ATOM 705 C CA . ILE A 1 95 ? 5.555 -6.149 -1.081 1.00 98.56 95 ILE A CA 1
ATOM 706 C C . ILE A 1 95 ? 6.467 -7.378 -1.201 1.00 98.56 95 ILE A C 1
ATOM 708 O O . ILE A 1 95 ? 7.314 -7.598 -0.335 1.00 98.56 95 ILE A O 1
ATOM 712 N N . ASP A 1 96 ? 6.352 -8.131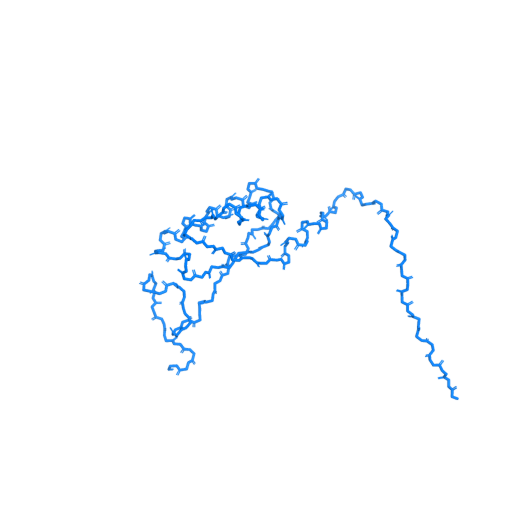 -2.297 1.00 97.75 96 ASP A N 1
ATOM 713 C CA . ASP A 1 96 ? 7.276 -9.234 -2.615 1.00 97.75 96 ASP A CA 1
ATOM 714 C C . ASP A 1 96 ? 8.536 -8.700 -3.322 1.00 97.75 96 ASP A C 1
ATOM 716 O O . ASP A 1 96 ? 8.685 -8.816 -4.543 1.00 97.75 96 ASP A O 1
ATOM 720 N N . GLN A 1 97 ? 9.425 -8.046 -2.576 1.00 97.44 97 GLN A N 1
ATOM 721 C CA . GLN A 1 97 ? 10.694 -7.529 -3.099 1.00 97.44 97 GLN A CA 1
ATOM 722 C C . GLN A 1 97 ? 11.856 -8.455 -2.702 1.00 97.44 97 GLN A C 1
ATOM 724 O O . GLN A 1 97 ? 12.629 -8.149 -1.797 1.00 97.44 97 GLN A O 1
ATOM 729 N N . GLU A 1 98 ? 11.975 -9.594 -3.386 1.00 96.81 98 GLU A N 1
ATOM 730 C CA . GLU A 1 98 ? 13.024 -10.601 -3.142 1.00 96.81 98 GLU A CA 1
ATOM 731 C C . GLU A 1 98 ? 14.323 -10.324 -3.917 1.00 96.81 98 GLU A C 1
ATOM 733 O O . GLU A 1 98 ? 15.379 -10.844 -3.560 1.00 96.81 98 GLU A O 1
ATOM 738 N N . ASN A 1 99 ? 14.250 -9.456 -4.937 1.00 94.56 99 ASN A N 1
ATOM 739 C CA . ASN A 1 99 ? 15.286 -9.166 -5.937 1.00 94.56 99 ASN A CA 1
ATOM 740 C C . ASN A 1 99 ? 15.402 -10.247 -7.032 1.00 94.56 99 ASN A C 1
ATOM 742 O O . ASN A 1 99 ? 14.620 -11.197 -7.099 1.00 94.56 99 ASN A O 1
ATOM 746 N N . GLY A 1 100 ? 16.339 -10.073 -7.972 1.00 93.69 100 GLY A N 1
ATOM 747 C CA . GLY A 1 100 ? 16.470 -10.958 -9.131 1.00 93.69 100 GLY A CA 1
ATOM 748 C C . GLY A 1 100 ? 15.179 -11.053 -9.957 1.00 93.69 100 GLY A C 1
ATOM 749 O O . GLY A 1 100 ? 14.695 -10.051 -10.483 1.00 93.69 100 GLY A O 1
ATOM 750 N N . MET A 1 101 ? 14.633 -12.268 -10.090 1.00 93.94 101 MET A N 1
ATOM 751 C CA . MET A 1 101 ? 13.427 -12.534 -10.888 1.00 93.94 101 MET A CA 1
ATOM 752 C C . MET A 1 101 ? 12.123 -12.093 -10.206 1.00 93.94 101 MET A C 1
ATOM 754 O O . MET A 1 101 ? 11.137 -11.850 -10.901 1.00 93.94 101 MET A O 1
ATOM 758 N N . VAL A 1 102 ? 12.097 -11.985 -8.872 1.00 94.88 102 VAL A N 1
ATOM 759 C CA . VAL A 1 102 ? 10.908 -11.578 -8.108 1.00 94.88 102 VAL A CA 1
ATOM 760 C C . VAL A 1 102 ? 11.173 -10.215 -7.484 1.00 94.88 102 VAL A C 1
ATOM 762 O O . VAL A 1 102 ? 11.673 -10.066 -6.372 1.00 94.88 102 VAL A O 1
ATOM 765 N N . GLN A 1 103 ? 10.847 -9.184 -8.254 1.00 95.19 103 GLN A N 1
ATOM 766 C CA . GLN A 1 103 ? 10.935 -7.796 -7.827 1.00 95.19 103 GLN A CA 1
ATOM 767 C C . GLN A 1 103 ? 9.759 -7.003 -8.380 1.00 95.19 103 GLN A C 1
ATOM 769 O O . GLN A 1 103 ? 9.317 -7.216 -9.511 1.00 95.19 103 GLN A O 1
ATOM 774 N N . ARG A 1 104 ? 9.238 -6.084 -7.570 1.00 96.12 104 ARG A N 1
ATOM 775 C CA . ARG A 1 104 ? 8.092 -5.244 -7.934 1.00 96.12 104 ARG A CA 1
ATOM 776 C C . ARG A 1 104 ? 8.501 -3.804 -8.210 1.00 96.12 104 ARG A C 1
ATOM 778 O O . ARG A 1 104 ? 7.874 -3.170 -9.048 1.00 96.12 104 ARG A O 1
ATOM 785 N N . LEU A 1 105 ? 9.546 -3.313 -7.536 1.00 94.69 105 LEU A N 1
ATOM 786 C CA . LEU A 1 105 ? 10.034 -1.939 -7.691 1.00 94.69 105 LEU A CA 1
ATOM 787 C C . LEU A 1 105 ? 10.841 -1.716 -8.980 1.00 94.69 105 LEU A C 1
ATOM 789 O O . LEU A 1 105 ? 10.927 -0.584 -9.442 1.00 94.69 105 LEU A O 1
ATOM 793 N N . GLY A 1 106 ? 11.396 -2.779 -9.572 1.00 89.81 106 GLY A N 1
ATOM 794 C CA . GLY A 1 106 ? 12.093 -2.725 -10.860 1.00 89.81 106 GLY A CA 1
ATOM 795 C C . GLY A 1 106 ? 13.203 -1.670 -10.915 1.00 89.81 106 GLY A C 1
ATOM 796 O O . GLY A 1 106 ? 13.906 -1.435 -9.936 1.00 89.81 106 GLY A O 1
ATOM 797 N N . GLU A 1 107 ? 13.334 -1.009 -12.066 1.00 89.31 107 GLU A N 1
ATOM 798 C CA . GLU A 1 107 ? 14.379 -0.007 -12.341 1.00 89.31 107 GLU A CA 1
ATOM 799 C C . GLU A 1 107 ? 14.222 1.304 -11.547 1.00 89.31 107 GLU A C 1
ATOM 801 O O . GLU A 1 107 ? 15.068 2.192 -11.635 1.00 89.31 107 GLU A O 1
ATOM 806 N N . HIS A 1 108 ? 13.156 1.453 -10.754 1.00 90.44 108 HIS A N 1
ATOM 807 C CA . HIS A 1 108 ? 12.934 2.640 -9.922 1.00 90.44 108 HIS A CA 1
ATOM 808 C C . HIS A 1 108 ? 13.811 2.664 -8.662 1.00 90.44 108 HIS A C 1
ATOM 810 O O . HIS A 1 108 ? 13.839 3.669 -7.950 1.00 90.44 108 HIS A O 1
ATOM 816 N N . VAL A 1 109 ? 14.504 1.560 -8.374 1.00 90.19 109 VAL A N 1
ATOM 817 C CA . VAL A 1 109 ? 15.429 1.393 -7.251 1.00 90.19 109 VAL A CA 1
ATOM 818 C C . VAL A 1 109 ? 16.658 0.596 -7.691 1.00 90.19 109 VAL A C 1
ATOM 820 O O . VAL A 1 109 ? 16.742 0.112 -8.818 1.00 90.19 109 VAL A O 1
ATOM 823 N N . THR A 1 110 ? 17.632 0.446 -6.794 1.00 93.75 110 THR A N 1
ATOM 824 C CA . THR A 1 110 ? 18.806 -0.397 -7.036 1.00 93.75 110 THR A CA 1
ATOM 825 C C . THR A 1 110 ? 18.398 -1.838 -7.339 1.00 93.75 110 THR A C 1
ATOM 827 O O . THR A 1 110 ? 17.690 -2.470 -6.556 1.00 93.75 110 THR A O 1
ATOM 830 N N . LEU A 1 111 ? 18.910 -2.375 -8.445 1.00 94.69 111 LEU A N 1
ATOM 831 C CA . LEU A 1 111 ? 18.737 -3.774 -8.815 1.00 94.69 111 LEU A CA 1
ATOM 832 C C . LEU A 1 111 ? 19.774 -4.636 -8.087 1.00 94.69 111 LEU A C 1
ATOM 834 O O . LEU A 1 111 ? 20.978 -4.460 -8.279 1.00 94.69 111 LEU A O 1
ATOM 838 N N . PHE A 1 112 ? 19.306 -5.578 -7.269 1.00 95.06 112 PHE A N 1
ATOM 839 C CA . PHE A 1 112 ? 20.161 -6.554 -6.591 1.00 95.06 112 PHE A CA 1
ATOM 840 C C . PHE A 1 112 ? 20.100 -7.930 -7.273 1.00 95.06 112 PHE A C 1
ATOM 842 O O . PHE A 1 112 ? 19.065 -8.287 -7.854 1.00 95.06 112 PHE A O 1
ATOM 849 N N . PRO A 1 113 ? 21.180 -8.732 -7.184 1.00 95.44 113 PRO A N 1
ATOM 850 C CA . PRO A 1 113 ? 21.139 -10.140 -7.562 1.00 95.44 113 PRO A CA 1
ATOM 851 C C . PRO A 1 113 ? 20.067 -10.905 -6.769 1.00 95.44 113 PRO A C 1
ATOM 853 O O . PRO A 1 113 ? 19.747 -10.546 -5.637 1.00 95.44 113 PRO A O 1
ATOM 856 N N . GLY A 1 114 ? 19.497 -11.950 -7.373 1.00 95.75 114 GLY A N 1
ATOM 857 C CA . GLY A 1 114 ? 18.535 -12.825 -6.694 1.00 95.75 114 GLY A CA 1
ATOM 858 C C . GLY A 1 114 ? 19.215 -13.868 -5.804 1.00 95.75 114 GLY A C 1
ATOM 859 O O . GLY A 1 114 ? 20.430 -14.030 -5.844 1.00 95.75 114 GLY A O 1
ATOM 860 N N . ASN A 1 115 ? 18.419 -14.640 -5.060 1.00 96.62 115 ASN A N 1
ATOM 861 C CA . ASN A 1 115 ? 18.915 -15.623 -4.081 1.00 96.62 115 ASN A CA 1
ATOM 862 C C . ASN A 1 115 ? 19.883 -16.693 -4.631 1.00 96.62 115 ASN A C 1
ATOM 864 O O . ASN A 1 115 ? 20.592 -17.311 -3.844 1.00 96.62 115 ASN A O 1
ATOM 868 N N . MET A 1 116 ? 19.888 -16.943 -5.944 1.00 94.44 116 MET A N 1
ATOM 869 C CA . MET A 1 116 ? 20.697 -17.985 -6.601 1.00 94.44 116 MET A CA 1
ATOM 870 C C . MET A 1 116 ? 21.766 -17.417 -7.555 1.00 94.44 116 MET A C 1
ATOM 872 O O . MET A 1 116 ? 22.218 -18.137 -8.445 1.00 94.44 116 MET A O 1
ATOM 876 N N . ALA A 1 117 ? 22.093 -16.127 -7.436 1.00 86.19 117 ALA A N 1
ATOM 877 C CA . ALA A 1 117 ? 23.045 -15.429 -8.303 1.00 86.19 117 ALA A CA 1
ATOM 878 C C . ALA A 1 117 ? 24.508 -15.561 -7.849 1.00 86.19 117 ALA A C 1
ATOM 880 O O . ALA A 1 117 ? 24.746 -15.752 -6.635 1.00 86.19 117 ALA A O 1
#

pLDDT: mean 87.39, std 19.32, range [40.34, 98.81]

Secondary structure (DSSP, 8-state):
-------------------SSPPPHHHHHHTT-EE--SSSS--HHHHHHHHHH---EEEE-GGG-S-HHHHHHHHHHHHHHHHHTT-SSPPEEEE---BTTB-SSGGGSPPPP-TT-